Protein AF-A0A4U3ABT8-F1 (afdb_monomer_lite)

Organism: NCBI:txid1890302

Foldseek 3Di:
DPPPDDPCCVVVVDDDDDDDDQDADEPVVVVVCVVVPDLSCQWDWDWGHYPVCLFWIWIWTDHGPDIDIDTDGTQLVPDDPVVSVVVCVVPVVCVVPDDPVRD

Structure (mmCIF, N/CA/C/O backbone):
data_AF-A0A4U3ABT8-F1
#
_entry.id   AF-A0A4U3ABT8-F1
#
loop_
_atom_site.group_PDB
_atom_site.id
_atom_site.type_symbol
_atom_site.label_atom_id
_atom_site.label_alt_id
_atom_site.label_comp_id
_atom_site.label_asym_id
_atom_site.label_entity_id
_atom_site.label_seq_id
_atom_site.pdbx_PDB_ins_code
_atom_site.Cartn_x
_atom_site.Cartn_y
_atom_site.Cartn_z
_atom_site.occupancy
_atom_site.B_iso_or_equiv
_atom_site.auth_seq_id
_atom_site.auth_comp_id
_atom_site.auth_asym_id
_atom_site.auth_atom_id
_atom_site.pdbx_PDB_model_num
ATOM 1 N N . ASN A 1 1 ? 23.690 28.855 -13.372 1.00 37.81 1 ASN A N 1
ATOM 2 C CA . ASN A 1 1 ? 23.535 28.010 -14.567 1.00 37.81 1 ASN A CA 1
ATOM 3 C C . ASN A 1 1 ? 22.288 27.174 -14.347 1.00 37.81 1 ASN A C 1
ATOM 5 O O . ASN A 1 1 ? 22.378 26.116 -13.746 1.00 37.81 1 ASN A O 1
ATOM 9 N N . SER A 1 2 ? 21.115 27.722 -14.660 1.00 43.62 2 SER A N 1
ATOM 10 C CA . SER A 1 2 ? 19.856 26.984 -14.533 1.00 43.62 2 SER A CA 1
ATOM 11 C C . SER A 1 2 ? 19.647 26.295 -15.869 1.00 43.62 2 SER A C 1
ATOM 13 O O . SER A 1 2 ? 19.152 26.919 -16.804 1.00 43.62 2 SER A O 1
ATOM 15 N N . GLU A 1 3 ? 20.166 25.075 -16.001 1.00 55.34 3 GLU A N 1
ATOM 16 C CA . GLU A 1 3 ? 19.926 24.276 -17.199 1.00 55.34 3 GLU A CA 1
ATOM 17 C C . GLU A 1 3 ? 18.416 24.127 -17.393 1.00 55.34 3 GLU A C 1
ATOM 19 O O . GLU A 1 3 ? 17.674 23.850 -16.449 1.00 55.34 3 GLU A O 1
ATOM 24 N N . HIS A 1 4 ? 17.962 24.403 -18.613 1.00 55.62 4 HIS A N 1
ATOM 25 C CA . HIS A 1 4 ? 16.587 24.187 -19.030 1.00 55.62 4 HIS A CA 1
ATOM 26 C C . HIS A 1 4 ? 16.276 22.692 -18.882 1.00 55.62 4 HIS A C 1
ATOM 28 O O . HIS A 1 4 ? 16.671 21.893 -19.724 1.00 55.62 4 HIS A O 1
ATOM 34 N N . HIS A 1 5 ? 15.613 22.316 -17.787 1.00 57.28 5 HIS A N 1
ATOM 35 C CA . HIS A 1 5 ? 15.173 20.947 -17.554 1.00 57.28 5 HIS A CA 1
ATOM 36 C C . HIS A 1 5 ? 13.972 20.667 -18.456 1.00 57.28 5 HIS A C 1
ATOM 38 O O . HIS A 1 5 ? 12.850 21.080 -18.153 1.00 57.28 5 HIS A O 1
ATOM 44 N N . THR A 1 6 ? 14.214 19.994 -19.575 1.00 56.97 6 THR A N 1
ATOM 45 C CA . THR A 1 6 ? 13.139 19.393 -20.362 1.00 56.97 6 THR A CA 1
ATOM 46 C C . THR A 1 6 ? 12.540 18.267 -19.518 1.00 56.97 6 THR A C 1
ATOM 48 O O . THR A 1 6 ? 13.283 17.412 -19.041 1.00 56.97 6 THR A O 1
ATOM 51 N N . PRO A 1 7 ? 11.226 18.261 -19.245 1.00 69.50 7 PRO A N 1
ATOM 52 C CA . PRO A 1 7 ? 10.605 17.160 -18.522 1.00 69.50 7 PRO A CA 1
ATOM 53 C C . PRO A 1 7 ? 10.852 15.826 -19.238 1.00 69.50 7 PRO A C 1
ATOM 55 O O . PRO A 1 7 ? 10.793 15.743 -20.465 1.00 69.50 7 PRO A O 1
ATOM 58 N N . GLU A 1 8 ? 11.059 14.755 -18.478 1.00 64.25 8 GLU A N 1
ATOM 59 C CA . GLU A 1 8 ? 11.367 13.418 -18.995 1.00 64.25 8 GLU A CA 1
ATOM 60 C C . GLU A 1 8 ? 10.261 12.870 -19.921 1.00 64.25 8 GLU A C 1
ATOM 62 O O . GLU A 1 8 ? 10.514 12.019 -20.779 1.00 64.25 8 GLU A O 1
ATOM 67 N N . THR A 1 9 ? 9.038 13.399 -19.784 1.00 64.00 9 THR A N 1
ATOM 68 C CA . THR A 1 9 ? 7.905 13.196 -20.701 1.00 64.00 9 THR A CA 1
ATOM 69 C C . THR A 1 9 ? 8.218 13.595 -22.139 1.00 64.00 9 THR A C 1
ATOM 71 O O . THR A 1 9 ? 7.813 12.889 -23.058 1.00 64.00 9 THR A O 1
ATOM 74 N N . GLU A 1 10 ? 8.923 14.707 -22.341 1.00 61.84 10 GLU A N 1
ATOM 75 C CA . GLU A 1 10 ? 9.238 15.263 -23.662 1.00 61.84 10 GLU A CA 1
ATOM 76 C C . GLU A 1 10 ? 10.572 14.734 -24.203 1.00 61.84 10 GLU A C 1
ATOM 78 O O . GLU A 1 10 ? 10.712 14.540 -25.408 1.00 61.84 10 GLU A O 1
ATOM 83 N N . GLU A 1 11 ? 11.531 14.444 -23.322 1.00 64.50 11 GLU A N 1
ATOM 84 C CA . GLU A 1 11 ? 12.876 14.001 -23.712 1.00 64.50 11 GLU A CA 1
ATOM 85 C C . GLU A 1 11 ? 12.975 12.481 -23.940 1.00 64.50 11 GLU A C 1
ATOM 87 O O . GLU A 1 11 ? 13.653 12.035 -24.865 1.00 64.50 11 GLU A O 1
ATOM 92 N N . TYR A 1 12 ? 12.260 11.674 -23.145 1.00 71.00 12 TYR A N 1
ATOM 93 C CA . TYR A 1 12 ? 12.356 10.205 -23.161 1.00 71.00 12 TYR A CA 1
ATOM 94 C C . TYR A 1 12 ? 11.015 9.499 -23.414 1.00 71.00 12 TYR A C 1
ATOM 96 O O . TYR A 1 12 ? 10.949 8.270 -23.387 1.00 71.00 12 TYR A O 1
ATOM 104 N N . GLY A 1 13 ? 9.930 10.250 -23.638 1.00 81.19 13 GLY A N 1
ATOM 105 C CA . GLY A 1 13 ? 8.587 9.691 -23.828 1.00 81.19 13 GLY A CA 1
ATOM 106 C C . GLY A 1 13 ? 7.987 9.053 -22.566 1.00 81.19 13 GLY A C 1
ATOM 107 O O . GLY A 1 13 ? 7.090 8.212 -22.664 1.00 81.19 13 GLY A O 1
ATOM 108 N N . ILE A 1 14 ? 8.478 9.417 -21.375 1.00 83.94 14 ILE A N 1
ATOM 109 C CA . ILE A 1 14 ? 8.053 8.826 -20.098 1.00 83.94 14 ILE A CA 1
ATOM 110 C C . ILE A 1 14 ? 6.779 9.507 -19.605 1.00 83.94 14 ILE A C 1
ATOM 112 O O . ILE A 1 14 ? 6.814 10.662 -19.211 1.00 83.94 14 ILE A O 1
ATOM 116 N N . ASN A 1 15 ? 5.661 8.789 -19.522 1.00 88.00 15 ASN A N 1
ATOM 117 C CA . ASN A 1 15 ? 4.422 9.335 -18.960 1.00 88.00 15 ASN A CA 1
ATOM 118 C C . ASN A 1 15 ? 4.213 8.918 -17.500 1.00 88.00 15 ASN A C 1
ATOM 120 O O . ASN A 1 15 ? 4.568 7.814 -17.092 1.00 88.00 15 ASN A O 1
ATOM 124 N N . SER A 1 16 ? 3.581 9.798 -16.722 1.00 90.06 16 SER A N 1
ATOM 125 C CA . SER A 1 16 ? 3.224 9.551 -15.322 1.00 90.06 16 SER A CA 1
ATOM 126 C C . SER A 1 16 ? 1.713 9.612 -15.131 1.00 90.06 16 SER A C 1
ATOM 128 O O . SER A 1 16 ? 1.036 10.458 -15.710 1.00 90.06 16 SER A O 1
ATOM 130 N N . PHE A 1 17 ? 1.174 8.738 -14.283 1.00 93.44 17 PHE A N 1
ATOM 131 C CA . PHE A 1 17 ? -0.236 8.757 -13.903 1.00 93.44 17 PHE A CA 1
ATOM 132 C C . PHE A 1 17 ? -0.410 8.379 -12.432 1.00 93.44 17 PHE A C 1
ATOM 134 O O . PHE A 1 17 ? 0.457 7.747 -11.829 1.00 93.44 17 PHE A O 1
ATOM 141 N N . VAL A 1 18 ? -1.556 8.750 -11.854 1.00 95.31 18 VAL A N 1
ATOM 142 C CA . VAL A 1 18 ? -1.923 8.368 -10.485 1.00 95.31 18 VAL A CA 1
ATOM 143 C C . VAL A 1 18 ? -3.126 7.440 -10.525 1.00 95.31 18 VAL A C 1
ATOM 145 O O . VAL A 1 18 ? -4.209 7.831 -10.957 1.00 95.31 18 VAL A O 1
ATOM 148 N N . TYR A 1 19 ? -2.946 6.221 -10.024 1.00 94.44 19 TYR A N 1
ATOM 149 C CA . TYR A 1 19 ? -4.038 5.284 -9.792 1.00 94.44 19 TYR A CA 1
ATOM 150 C C . TYR A 1 19 ? -4.634 5.499 -8.396 1.00 94.44 19 TYR A C 1
ATOM 152 O O . TYR A 1 19 ? -3.901 5.553 -7.410 1.00 94.44 19 TYR A O 1
ATOM 160 N N . ARG A 1 20 ? -5.964 5.604 -8.301 1.00 93.38 20 ARG A N 1
ATOM 161 C CA . ARG A 1 20 ? -6.692 5.711 -7.028 1.00 93.38 20 ARG A CA 1
ATOM 162 C C . ARG A 1 20 ? -7.809 4.684 -6.977 1.00 93.38 20 ARG A C 1
ATOM 164 O O . ARG A 1 20 ? -8.521 4.485 -7.959 1.00 93.38 20 ARG A O 1
ATOM 171 N N . ARG A 1 21 ? -7.978 4.058 -5.816 1.00 91.19 21 ARG A N 1
ATOM 172 C CA . ARG A 1 21 ? -9.037 3.085 -5.554 1.00 91.19 21 ARG A CA 1
ATOM 173 C C . ARG A 1 21 ? -9.369 3.079 -4.064 1.00 91.19 21 ARG A C 1
ATOM 175 O O . ARG A 1 21 ? -8.451 3.087 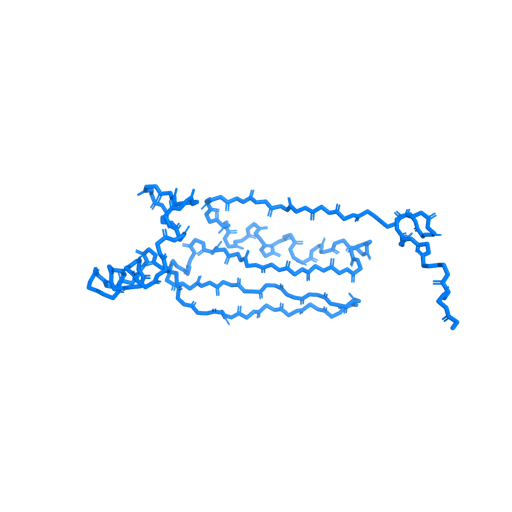-3.256 1.00 91.19 21 ARG A O 1
ATOM 182 N N . LYS A 1 22 ? -10.663 3.024 -3.732 1.00 89.44 22 LYS A N 1
ATOM 183 C CA . LYS A 1 22 ? -11.152 2.948 -2.343 1.00 89.44 22 LYS A CA 1
ATOM 184 C C . LYS A 1 22 ? -11.249 1.517 -1.795 1.00 89.44 22 LYS A C 1
ATOM 186 O O . LYS A 1 22 ? -11.038 1.288 -0.617 1.00 89.44 22 LYS A O 1
ATOM 191 N N . SER A 1 23 ? -11.544 0.539 -2.654 1.00 91.75 23 SER A N 1
ATOM 192 C CA . SER A 1 23 ? -11.676 -0.870 -2.255 1.00 91.75 23 SER A CA 1
ATOM 193 C C . SER A 1 23 ? -10.332 -1.609 -2.204 1.00 91.75 23 SER A C 1
ATOM 195 O O . SER A 1 23 ? -9.437 -1.306 -3.003 1.00 91.75 23 SER A O 1
ATOM 197 N N . PRO A 1 24 ? -10.197 -2.635 -1.340 1.00 94.44 24 PRO A N 1
ATOM 198 C CA . PRO A 1 24 ? -8.940 -3.347 -1.183 1.00 94.44 24 PRO A CA 1
ATOM 199 C C . PRO A 1 24 ? -8.611 -4.181 -2.421 1.00 94.44 24 PRO A C 1
ATOM 201 O O . PRO A 1 24 ? -9.482 -4.648 -3.170 1.00 94.44 24 PRO A O 1
ATOM 204 N N . PHE A 1 25 ? -7.322 -4.440 -2.614 1.00 96.69 25 PHE A N 1
ATOM 205 C CA . PHE A 1 25 ? -6.860 -5.404 -3.597 1.00 96.69 25 PHE A CA 1
ATOM 206 C C . PHE A 1 25 ? -7.114 -6.834 -3.118 1.00 96.69 25 PHE A C 1
ATOM 208 O O . PH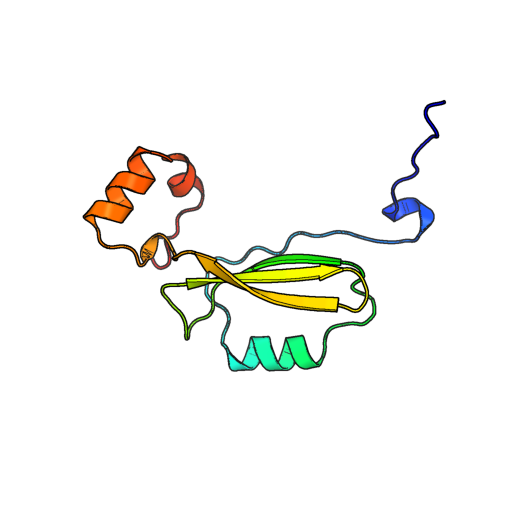E A 1 25 ? -6.888 -7.188 -1.959 1.00 96.69 25 PHE A O 1
ATOM 215 N N . HIS A 1 26 ? -7.536 -7.692 -4.049 1.00 97.25 26 HIS A N 1
ATOM 216 C CA . HIS A 1 26 ? -7.599 -9.125 -3.794 1.00 97.25 26 HIS A CA 1
ATOM 217 C C . HIS A 1 26 ? -6.167 -9.694 -3.756 1.00 97.25 26 HIS A C 1
ATOM 219 O O . HIS A 1 26 ? -5.466 -9.573 -4.767 1.00 97.25 26 HIS A O 1
ATOM 225 N N . PRO A 1 27 ? -5.748 -10.399 -2.687 1.00 96.25 27 PRO A N 1
ATOM 226 C CA . PRO A 1 27 ? -4.351 -10.785 -2.478 1.00 96.25 27 PRO A CA 1
ATOM 227 C C . PRO A 1 27 ? -3.731 -11.540 -3.652 1.00 96.25 27 PRO A C 1
ATOM 229 O O . PRO A 1 27 ? -2.722 -11.122 -4.211 1.00 96.25 27 PRO A O 1
ATOM 232 N N . LYS A 1 28 ? -4.406 -12.601 -4.112 1.00 97.44 28 LYS A N 1
ATOM 233 C CA . LYS A 1 28 ? -3.924 -13.421 -5.233 1.00 97.44 28 LYS A CA 1
ATOM 234 C C . LYS A 1 28 ? -3.869 -12.669 -6.569 1.00 97.44 28 LYS A C 1
ATOM 236 O O . LYS A 1 28 ? -2.979 -12.915 -7.366 1.00 97.44 28 LYS A O 1
ATOM 241 N N . ARG A 1 29 ? -4.807 -11.748 -6.828 1.00 97.56 29 ARG A N 1
ATOM 242 C CA . ARG A 1 29 ? -4.835 -10.989 -8.091 1.00 97.56 29 ARG A CA 1
ATOM 243 C C . ARG A 1 29 ? -3.696 -9.978 -8.135 1.00 97.56 29 ARG A C 1
ATOM 245 O O . ARG A 1 29 ? -3.071 -9.840 -9.177 1.00 97.56 29 ARG A O 1
ATOM 252 N N . LEU A 1 30 ? -3.429 -9.317 -7.006 1.00 96.12 30 LEU A N 1
ATOM 253 C CA . LEU A 1 30 ? -2.302 -8.401 -6.880 1.00 96.12 30 LEU A CA 1
ATOM 254 C C . LEU A 1 30 ? -0.976 -9.151 -7.026 1.00 96.12 30 LEU A C 1
ATOM 256 O O . LEU A 1 30 ? -0.161 -8.747 -7.843 1.00 96.12 30 LEU A O 1
ATOM 260 N N . MET A 1 31 ? -0.797 -10.270 -6.315 1.00 95.38 31 MET A N 1
ATOM 261 C CA . MET A 1 31 ? 0.429 -11.072 -6.409 1.00 95.38 31 MET A CA 1
ATOM 262 C C . MET A 1 31 ? 0.698 -11.545 -7.843 1.00 95.38 31 MET A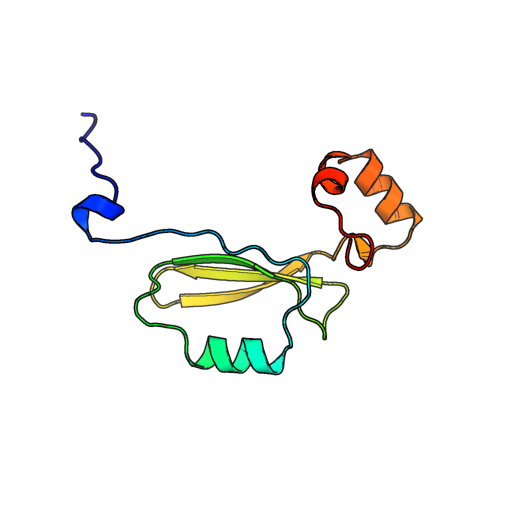 C 1
ATOM 264 O O . MET A 1 31 ? 1.768 -11.288 -8.379 1.00 95.38 31 MET A O 1
ATOM 268 N N . ASN A 1 32 ? -0.304 -12.131 -8.507 1.00 97.44 32 ASN A N 1
ATOM 269 C CA . ASN A 1 32 ? -0.168 -12.583 -9.895 1.00 97.44 32 ASN A CA 1
ATOM 270 C C . ASN A 1 32 ? 0.197 -11.447 -10.871 1.00 97.44 32 ASN A C 1
ATOM 272 O O . ASN A 1 32 ? 0.788 -11.701 -11.918 1.00 97.44 32 ASN A O 1
ATOM 276 N N . TRP A 1 33 ? -0.224 -10.212 -10.580 1.00 95.19 33 TRP A N 1
ATOM 277 C CA . TRP A 1 33 ? 0.132 -9.044 -11.383 1.00 95.19 33 TRP A CA 1
ATOM 278 C C . TRP A 1 33 ? 1.555 -8.558 -11.076 1.00 95.19 33 TRP A C 1
ATOM 280 O O . TRP A 1 33 ? 2.302 -8.279 -12.006 1.00 95.19 33 TRP A O 1
ATOM 290 N N . LEU A 1 34 ? 1.958 -8.541 -9.799 1.00 94.00 34 LEU A N 1
ATOM 291 C CA . LEU A 1 34 ? 3.323 -8.214 -9.367 1.00 94.00 34 LEU A CA 1
ATOM 292 C C . LEU A 1 34 ? 4.367 -9.183 -9.943 1.00 94.00 34 LEU A C 1
ATOM 294 O O . LEU A 1 34 ? 5.439 -8.754 -10.350 1.00 94.00 34 LEU A O 1
ATOM 298 N N . GLU A 1 35 ? 4.045 -10.474 -10.046 1.00 94.56 35 GLU A N 1
ATOM 299 C CA . GLU A 1 35 ? 4.903 -11.482 -10.695 1.00 94.56 35 GLU A CA 1
ATOM 300 C C . GLU A 1 35 ? 5.127 -11.214 -12.192 1.00 94.56 35 GLU A C 1
ATOM 302 O O . GLU A 1 35 ? 6.066 -11.735 -12.789 1.00 94.56 35 GLU A O 1
ATOM 307 N N . LYS A 1 36 ? 4.260 -10.404 -12.805 1.00 95.19 36 LYS A N 1
ATOM 308 C CA . LYS A 1 36 ? 4.316 -9.998 -14.212 1.00 95.19 36 LYS A CA 1
ATOM 309 C C . LYS A 1 36 ? 4.491 -8.485 -14.329 1.00 95.19 36 LYS A C 1
ATOM 311 O O . LYS A 1 36 ? 3.891 -7.863 -15.208 1.00 95.19 36 LYS A O 1
ATOM 316 N N . TRP A 1 37 ? 5.263 -7.898 -13.412 1.00 93.44 37 TRP A N 1
ATOM 317 C CA . TRP A 1 37 ? 5.499 -6.460 -13.387 1.00 93.44 37 TRP A CA 1
ATOM 318 C C . TRP A 1 37 ? 6.056 -5.979 -14.737 1.00 93.44 37 TRP A C 1
ATOM 320 O O . TRP A 1 37 ? 7.027 -6.565 -15.224 1.00 93.44 37 TRP A O 1
ATOM 330 N N . PRO A 1 38 ? 5.465 -4.948 -15.372 1.00 91.88 38 PRO A N 1
ATOM 331 C CA . PRO A 1 38 ? 5.914 -4.514 -16.688 1.00 91.88 38 PRO A CA 1
ATOM 332 C C . PRO A 1 38 ? 7.319 -3.911 -16.627 1.00 91.88 38 PRO A C 1
ATOM 334 O O . PRO A 1 38 ? 7.605 -3.067 -15.778 1.00 91.88 38 PRO A O 1
ATOM 337 N N . VAL A 1 39 ? 8.175 -4.308 -17.569 1.00 90.62 39 VAL A N 1
ATOM 338 C CA . VAL A 1 39 ? 9.563 -3.821 -17.668 1.00 90.62 39 VAL A CA 1
ATOM 339 C C . VAL A 1 39 ? 9.650 -2.325 -17.982 1.00 90.62 39 VAL A C 1
ATOM 341 O O . VAL A 1 39 ? 10.638 -1.686 -17.637 1.00 90.62 39 VAL A O 1
ATOM 344 N N . ASP A 1 40 ? 8.596 -1.766 -18.579 1.00 90.75 40 ASP A N 1
ATOM 345 C CA . ASP A 1 40 ? 8.515 -0.354 -18.964 1.00 90.75 40 ASP A CA 1
ATOM 346 C C . ASP A 1 40 ? 8.220 0.573 -17.772 1.00 90.75 40 ASP A C 1
ATOM 348 O O . ASP A 1 40 ? 8.330 1.796 -17.883 1.00 90.75 40 ASP A O 1
ATOM 352 N N . VAL A 1 41 ? 7.844 0.025 -16.608 1.00 92.19 41 VAL A N 1
ATOM 353 C CA . VAL A 1 41 ? 7.651 0.836 -15.403 1.00 92.19 41 VAL A CA 1
ATOM 354 C C . VAL A 1 41 ? 9.013 1.120 -14.785 1.00 92.19 41 VAL A C 1
ATOM 356 O O . VAL A 1 41 ? 9.606 0.265 -14.136 1.00 92.19 41 VAL A O 1
ATOM 359 N N . VAL A 1 42 ? 9.491 2.350 -14.949 1.00 91.31 42 VAL A N 1
ATOM 360 C CA . VAL A 1 42 ? 10.796 2.789 -14.423 1.00 91.31 42 VAL A CA 1
ATOM 361 C C . VAL A 1 42 ? 10.738 3.084 -12.918 1.00 91.31 42 VAL A C 1
ATOM 363 O O . VAL A 1 42 ? 11.692 2.832 -12.174 1.00 91.31 42 VAL A O 1
ATOM 366 N N . ARG A 1 43 ? 9.610 3.633 -12.451 1.00 93.69 43 ARG A N 1
ATOM 367 C CA . ARG A 1 43 ? 9.354 3.977 -11.048 1.00 93.69 43 ARG A CA 1
ATOM 368 C C . ARG A 1 43 ? 7.880 3.816 -10.708 1.00 93.69 43 ARG A C 1
ATOM 370 O O . ARG A 1 43 ? 7.008 4.185 -11.488 1.00 93.69 43 ARG A O 1
ATOM 377 N N . ALA A 1 44 ? 7.624 3.379 -9.481 1.00 96.12 44 ALA A N 1
ATOM 378 C CA . ALA A 1 44 ? 6.303 3.360 -8.874 1.00 96.12 44 ALA A CA 1
ATOM 379 C C . ALA A 1 44 ? 6.430 3.596 -7.368 1.00 96.12 44 ALA A C 1
ATOM 381 O O . ALA A 1 44 ? 7.359 3.110 -6.726 1.00 96.12 44 ALA A O 1
ATOM 382 N N . LYS A 1 45 ? 5.501 4.345 -6.781 1.00 97.44 45 LYS A N 1
ATOM 383 C CA . LYS A 1 45 ? 5.410 4.497 -5.329 1.00 97.44 45 LYS A CA 1
ATOM 384 C C . LYS A 1 45 ? 3.962 4.726 -4.948 1.00 97.44 45 LYS A C 1
ATOM 386 O O . LYS A 1 45 ? 3.294 5.552 -5.563 1.00 97.44 45 LYS A O 1
ATOM 391 N N . GLY A 1 46 ? 3.488 4.021 -3.933 1.00 96.81 46 GLY A N 1
ATOM 392 C CA . GLY A 1 46 ? 2.130 4.231 -3.462 1.00 96.81 46 GLY A CA 1
ATOM 393 C C . GLY A 1 46 ? 1.741 3.329 -2.312 1.00 96.81 46 GLY A C 1
ATOM 394 O O . GLY A 1 46 ? 2.305 2.251 -2.114 1.00 96.81 46 GLY A O 1
ATOM 395 N N . PHE A 1 47 ? 0.744 3.796 -1.575 1.00 96.00 47 PHE A N 1
ATOM 396 C CA . PHE A 1 47 ? 0.073 3.000 -0.568 1.00 96.00 47 PHE A CA 1
ATOM 397 C C . PHE A 1 47 ? -1.009 2.143 -1.215 1.00 96.00 47 PHE A C 1
ATOM 399 O O . PHE A 1 47 ? -1.644 2.545 -2.192 1.00 96.00 47 PHE A O 1
ATOM 406 N N . PHE A 1 48 ? -1.221 0.957 -0.669 1.00 95.62 48 PHE A N 1
ATOM 407 C CA . PHE A 1 48 ? -2.289 0.067 -1.081 1.00 95.62 48 PHE A CA 1
ATOM 408 C C . PHE A 1 48 ? -2.863 -0.657 0.128 1.00 95.62 48 PHE A C 1
ATOM 410 O O . PHE A 1 48 ? -2.213 -0.818 1.160 1.00 95.62 48 PHE A O 1
ATOM 417 N N . TRP A 1 49 ? -4.088 -1.135 -0.036 1.00 95.00 49 TRP A N 1
ATOM 418 C CA . TRP A 1 49 ? -4.786 -1.913 0.971 1.00 95.00 49 TRP A CA 1
ATOM 419 C C . TRP A 1 49 ? -5.069 -3.320 0.447 1.00 95.00 49 TRP A C 1
ATOM 421 O O . TRP A 1 49 ? -5.423 -3.500 -0.722 1.00 95.00 49 TRP A O 1
ATOM 431 N N . LEU A 1 50 ? -4.881 -4.332 1.293 1.00 95.69 50 LEU A N 1
ATOM 432 C CA . LEU A 1 50 ? -4.989 -5.742 0.928 1.00 95.69 50 LEU A CA 1
ATOM 433 C C . LEU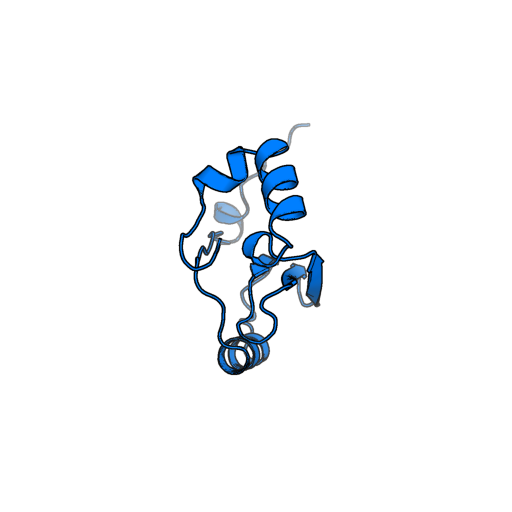 A 1 50 ? -6.123 -6.394 1.717 1.00 95.69 50 LEU A C 1
ATOM 435 O O . LEU A 1 50 ? -6.111 -6.365 2.942 1.00 95.69 50 LEU A O 1
ATOM 439 N N . ALA A 1 51 ? -7.051 -7.069 1.036 1.00 94.50 51 ALA A N 1
ATOM 440 C CA . ALA A 1 51 ? -8.255 -7.615 1.681 1.00 94.50 51 ALA A CA 1
ATOM 441 C C . ALA A 1 51 ? -7.975 -8.719 2.725 1.00 94.50 51 ALA A C 1
ATOM 443 O O . ALA A 1 51 ? -8.854 -9.085 3.498 1.00 94.50 51 ALA A O 1
ATOM 444 N N . SER A 1 52 ? -6.764 -9.290 2.740 1.00 94.56 52 SER A N 1
ATOM 445 C CA . SER A 1 52 ? -6.321 -10.248 3.765 1.00 94.56 52 SER A CA 1
ATOM 446 C C . SER A 1 52 ? -5.587 -9.599 4.945 1.00 94.56 52 SER A C 1
ATOM 448 O O . SER A 1 52 ? -5.159 -10.305 5.857 1.00 94.56 52 SER A O 1
ATOM 450 N N . ARG A 1 53 ? -5.385 -8.276 4.921 1.00 94.25 53 ARG A N 1
ATOM 451 C CA . ARG A 1 53 ? -4.649 -7.487 5.920 1.00 94.25 53 ARG A CA 1
ATOM 452 C C . ARG A 1 53 ? -5.413 -6.191 6.208 1.00 94.25 53 ARG A C 1
ATOM 454 O O . ARG A 1 53 ? -4.919 -5.098 5.959 1.00 94.25 53 ARG A O 1
ATOM 461 N N . ASN A 1 54 ? -6.636 -6.328 6.719 1.00 91.31 54 ASN A N 1
ATOM 462 C CA . ASN A 1 54 ? -7.569 -5.205 6.843 1.00 91.31 54 ASN A CA 1
ATOM 463 C C . ASN A 1 54 ? -7.083 -4.075 7.764 1.00 91.31 54 ASN A C 1
ATOM 465 O O . ASN A 1 54 ? -7.486 -2.940 7.553 1.00 91.31 54 ASN A O 1
ATOM 469 N N . SER A 1 55 ? -6.206 -4.365 8.727 1.00 93.50 55 SER A N 1
ATOM 470 C CA . SER A 1 55 ? -5.677 -3.379 9.672 1.00 93.50 55 SER A CA 1
ATOM 471 C C . SER A 1 55 ? -4.374 -2.707 9.240 1.00 93.50 55 SER A C 1
ATOM 473 O O . SER A 1 55 ? -3.852 -1.897 9.990 1.00 93.50 55 SER A O 1
ATOM 475 N N . MET A 1 56 ? -3.820 -3.023 8.065 1.00 95.38 56 MET A N 1
ATOM 476 C CA . MET A 1 56 ? -2.477 -2.582 7.678 1.00 95.38 56 MET A CA 1
ATOM 477 C C . MET A 1 56 ? -2.471 -1.855 6.335 1.00 95.38 56 MET A C 1
ATOM 479 O O . MET A 1 56 ? -3.063 -2.314 5.355 1.00 95.38 56 MET A O 1
ATOM 483 N N . ILE A 1 57 ? -1.707 -0.767 6.270 1.00 96.06 57 ILE A N 1
ATOM 484 C CA . ILE A 1 57 ? -1.344 -0.099 5.020 1.00 96.06 57 ILE A CA 1
ATOM 485 C C . ILE A 1 57 ? -0.129 -0.812 4.420 1.00 96.06 57 ILE A C 1
ATOM 487 O O . ILE A 1 57 ? 0.898 -0.973 5.079 1.00 96.06 57 ILE A O 1
ATOM 491 N N . GLY A 1 58 ? -0.217 -1.215 3.155 1.00 96.94 58 GLY A N 1
ATOM 492 C CA . GLY A 1 58 ? 0.938 -1.643 2.370 1.00 96.94 58 GLY A CA 1
ATOM 493 C C . GLY A 1 58 ? 1.571 -0.463 1.636 1.00 96.94 58 GLY A C 1
ATOM 494 O O . GLY A 1 58 ? 0.867 0.412 1.143 1.00 96.94 58 GLY A O 1
ATOM 495 N N . LEU A 1 59 ? 2.895 -0.447 1.517 1.00 97.62 59 LEU A N 1
ATOM 496 C CA . LEU A 1 59 ? 3.650 0.493 0.691 1.00 97.62 59 LEU A CA 1
ATOM 497 C C . LEU A 1 59 ? 4.421 -0.283 -0.371 1.00 97.62 59 LEU A C 1
ATOM 499 O O . LEU A 1 59 ? 5.250 -1.128 -0.041 1.00 97.62 59 LEU A O 1
ATOM 503 N N . LEU A 1 60 ? 4.158 0.040 -1.636 1.00 97.44 60 LEU A N 1
ATOM 504 C CA . LEU A 1 60 ? 4.969 -0.373 -2.774 1.00 97.44 60 LEU A CA 1
ATOM 505 C C . LEU A 1 60 ? 5.929 0.761 -3.121 1.00 97.44 60 LEU A C 1
ATOM 507 O O . LEU A 1 60 ? 5.515 1.915 -3.258 1.00 97.44 60 LEU A O 1
ATOM 511 N N . SER A 1 61 ? 7.206 0.431 -3.281 1.00 97.38 61 SER A N 1
ATOM 512 C CA . SER A 1 61 ? 8.229 1.363 -3.742 1.00 97.38 61 SER A CA 1
ATOM 513 C C . SER A 1 61 ? 9.133 0.675 -4.750 1.00 97.38 61 SER A C 1
ATOM 515 O O . SER A 1 61 ? 9.752 -0.337 -4.439 1.00 97.38 61 SER A O 1
ATOM 517 N N . GLN A 1 62 ? 9.239 1.258 -5.936 1.00 96.50 62 GLN A N 1
ATOM 518 C CA . GLN A 1 62 ? 10.108 0.816 -7.012 1.00 96.50 62 GLN A CA 1
ATOM 519 C C . GLN A 1 62 ? 11.043 1.945 -7.440 1.00 96.50 62 GLN A C 1
ATOM 521 O O . GLN A 1 62 ? 10.607 3.076 -7.682 1.00 96.50 62 GLN A O 1
ATOM 526 N N . ALA A 1 63 ? 12.312 1.595 -7.632 1.00 92.56 63 ALA A N 1
ATOM 527 C CA . ALA A 1 63 ? 13.271 2.399 -8.374 1.00 92.56 63 ALA A CA 1
ATOM 528 C C . ALA A 1 63 ? 14.112 1.490 -9.279 1.00 92.56 63 ALA A C 1
ATOM 530 O O . ALA A 1 63 ? 14.811 0.597 -8.793 1.00 92.56 63 ALA A O 1
ATOM 531 N N . GLY A 1 64 ? 14.034 1.711 -10.595 1.00 88.56 64 GLY A N 1
ATOM 532 C CA . GLY A 1 64 ? 14.684 0.841 -11.572 1.00 88.56 64 GLY A CA 1
ATOM 533 C C . GLY A 1 64 ? 14.150 -0.589 -11.471 1.00 88.56 64 GLY A C 1
ATOM 534 O O . GLY A 1 64 ? 12.939 -0.807 -11.427 1.00 88.56 64 GLY A O 1
ATOM 535 N N . SER A 1 65 ? 15.054 -1.566 -11.389 1.00 87.69 65 SER A N 1
ATOM 536 C CA . SER A 1 65 ? 14.708 -2.990 -11.278 1.00 87.69 65 SER A CA 1
ATOM 537 C C . SER A 1 65 ? 14.329 -3.444 -9.865 1.00 87.69 65 SER A C 1
ATOM 539 O O . SER A 1 65 ? 13.881 -4.576 -9.694 1.00 87.69 65 SER A O 1
ATOM 541 N N . SER A 1 66 ? 14.512 -2.599 -8.846 1.00 91.50 66 SER A N 1
ATOM 542 C CA . SER A 1 66 ? 14.235 -2.963 -7.455 1.00 91.50 66 SER A CA 1
ATOM 543 C C . SER A 1 66 ? 12.816 -2.573 -7.062 1.00 91.50 66 SER A C 1
ATOM 545 O O . SER A 1 66 ? 12.435 -1.410 -7.212 1.00 91.50 66 SER A O 1
ATOM 547 N N . ILE A 1 67 ? 12.056 -3.535 -6.532 1.00 94.75 67 ILE A N 1
ATOM 548 C CA . ILE A 1 67 ? 10.703 -3.345 -5.998 1.00 94.75 67 ILE A CA 1
ATOM 549 C C . ILE A 1 67 ? 10.677 -3.851 -4.555 1.00 94.75 67 ILE A C 1
ATOM 551 O O . ILE A 1 67 ? 10.998 -5.009 -4.289 1.00 94.75 67 ILE A O 1
ATOM 555 N N . THR A 1 68 ? 10.227 -3.000 -3.637 1.00 96.06 68 THR A N 1
ATOM 556 C CA . THR A 1 68 ? 10.009 -3.333 -2.226 1.00 96.06 68 THR A CA 1
ATOM 557 C C . THR A 1 68 ? 8.537 -3.184 -1.876 1.00 96.06 68 THR A C 1
ATOM 559 O O . THR A 1 68 ? 7.884 -2.215 -2.272 1.00 96.06 68 THR A O 1
ATOM 562 N N . ILE A 1 69 ? 8.032 -4.133 -1.086 1.00 96.12 69 ILE A N 1
ATOM 563 C CA . ILE A 1 69 ? 6.698 -4.092 -0.491 1.00 96.12 69 ILE A CA 1
ATOM 564 C C . ILE A 1 69 ? 6.840 -4.261 1.019 1.00 96.12 69 ILE A C 1
ATOM 566 O O . ILE A 1 69 ? 7.443 -5.230 1.477 1.00 96.12 69 ILE A O 1
ATOM 570 N N . GLN A 1 70 ? 6.281 -3.331 1.788 1.00 96.38 70 GLN A N 1
ATOM 571 C CA . GLN A 1 70 ? 6.363 -3.341 3.250 1.00 96.38 70 GLN A CA 1
ATOM 572 C C . GLN A 1 70 ? 5.087 -2.803 3.900 1.00 96.38 70 GLN A C 1
ATOM 574 O O . GLN A 1 70 ? 4.294 -2.127 3.248 1.00 96.38 70 GLN A O 1
ATOM 579 N N . GLY A 1 71 ? 4.894 -3.095 5.187 1.00 96.38 71 GLY A N 1
ATOM 580 C CA . GLY A 1 71 ? 3.871 -2.428 5.994 1.00 96.38 71 GLY A CA 1
ATOM 581 C C . GLY A 1 71 ? 4.260 -0.973 6.266 1.00 96.38 71 GLY A C 1
ATOM 582 O O . GLY A 1 71 ? 5.439 -0.674 6.448 1.00 96.38 71 GLY A O 1
ATOM 583 N N . ALA A 1 72 ? 3.280 -0.073 6.275 1.00 95.50 72 ALA A N 1
ATOM 584 C CA . ALA A 1 72 ? 3.486 1.368 6.427 1.00 95.50 72 ALA A CA 1
ATOM 585 C C . ALA A 1 72 ? 2.566 2.014 7.476 1.00 95.50 72 ALA A C 1
ATOM 587 O O . ALA A 1 72 ? 2.290 3.206 7.403 1.00 95.50 72 ALA A O 1
ATOM 588 N N . GLY A 1 73 ? 2.104 1.223 8.444 1.00 93.38 73 GLY A N 1
ATOM 589 C CA . GLY A 1 73 ? 1.226 1.666 9.524 1.00 93.38 73 GLY A CA 1
ATOM 590 C C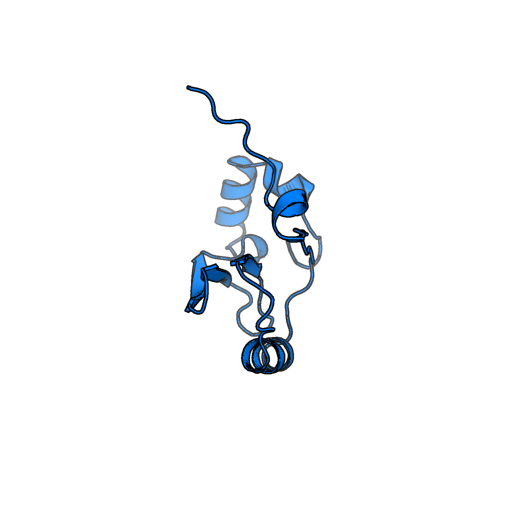 . GLY A 1 73 ? -0.129 0.974 9.499 1.00 93.38 73 GLY A C 1
ATOM 591 O O . GLY A 1 73 ? -0.353 0.027 8.734 1.00 93.38 73 GLY A O 1
ATOM 592 N N . GLU A 1 74 ? -1.016 1.449 10.365 1.00 93.31 74 GLU A N 1
ATOM 593 C CA . GLU A 1 74 ? -2.361 0.909 10.512 1.00 93.31 74 GLU A CA 1
ATOM 594 C C . GLU A 1 74 ? -3.370 1.633 9.625 1.00 93.31 74 GLU A C 1
ATOM 596 O O . GLU A 1 74 ? -3.238 2.817 9.319 1.00 93.31 74 GLU A O 1
ATOM 601 N N . TRP A 1 75 ? -4.385 0.896 9.189 1.00 92.88 75 TRP A N 1
ATOM 602 C CA . TRP A 1 75 ? -5.495 1.470 8.444 1.00 92.88 75 TRP A CA 1
ATOM 603 C C . TRP A 1 75 ? -6.421 2.210 9.414 1.00 92.88 75 TRP A C 1
ATOM 605 O O . TRP A 1 75 ? -6.958 1.589 10.326 1.00 92.88 75 TRP A O 1
ATOM 615 N N . ILE A 1 76 ? -6.638 3.513 9.214 1.00 91.56 76 ILE A N 1
ATOM 616 C CA . ILE A 1 76 ? -7.364 4.388 10.161 1.00 91.56 76 ILE A CA 1
ATOM 617 C C . ILE A 1 76 ? -8.743 3.823 10.529 1.00 91.56 76 ILE A C 1
ATOM 619 O O . ILE A 1 76 ? -9.156 3.858 11.686 1.00 91.56 76 ILE A O 1
ATOM 623 N N . ALA A 1 77 ? -9.449 3.246 9.555 1.00 91.38 77 ALA A N 1
ATOM 624 C CA . ALA A 1 77 ? -10.766 2.647 9.768 1.00 91.38 77 ALA A CA 1
ATOM 625 C C . ALA A 1 7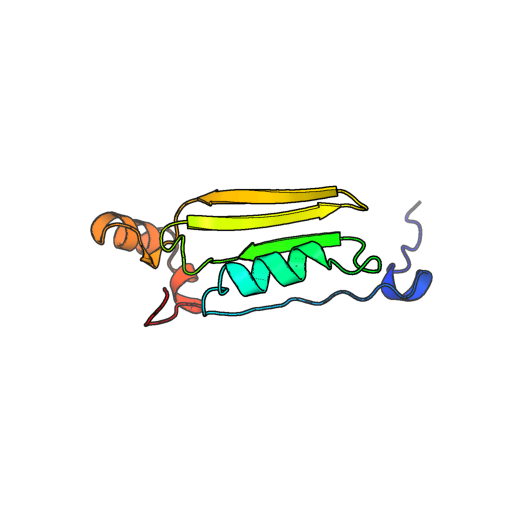7 ? -10.750 1.412 10.687 1.00 91.38 77 ALA A C 1
ATOM 627 O O . ALA A 1 77 ? -11.787 1.058 11.244 1.00 91.38 77 ALA A O 1
ATOM 628 N N . ALA A 1 78 ? -9.595 0.754 10.816 1.00 91.88 78 ALA A N 1
ATOM 629 C CA . ALA A 1 78 ? -9.395 -0.438 11.630 1.00 91.88 78 ALA A CA 1
ATOM 630 C C . ALA A 1 78 ? -8.925 -0.130 13.062 1.00 91.88 78 ALA A C 1
ATOM 632 O O . ALA A 1 78 ? -8.871 -1.053 13.875 1.00 91.88 78 ALA A O 1
ATOM 633 N N . LEU A 1 79 ? -8.602 1.133 13.370 1.00 92.81 79 LEU A N 1
ATOM 634 C CA . LEU A 1 79 ? -8.241 1.564 14.720 1.00 92.81 79 LEU A CA 1
ATOM 635 C C . LEU A 1 79 ? -9.439 1.455 15.683 1.00 92.81 79 LEU A C 1
ATOM 637 O O . LEU A 1 79 ? -10.592 1.610 15.255 1.00 92.81 79 LEU A O 1
ATOM 641 N N . PRO A 1 80 ? -9.196 1.256 16.995 1.00 94.31 80 PRO A N 1
ATOM 642 C CA . PRO A 1 80 ? -10.225 1.409 18.018 1.00 94.31 80 PRO A CA 1
ATOM 643 C C . PRO A 1 80 ? -10.918 2.771 17.912 1.00 94.31 80 PRO A C 1
ATOM 645 O O . PRO A 1 80 ? -10.288 3.775 17.590 1.00 94.31 80 PRO A O 1
ATOM 648 N N . GLU A 1 81 ? -12.216 2.826 18.219 1.00 93.94 81 GLU A N 1
ATOM 649 C CA . GLU A 1 81 ? -13.026 4.034 18.020 1.00 93.94 81 GLU A CA 1
ATOM 650 C C . GLU A 1 81 ? -12.436 5.274 18.705 1.00 93.94 81 GLU A C 1
ATOM 652 O O . GLU A 1 81 ? -12.412 6.347 18.110 1.00 93.94 81 GLU A O 1
ATOM 657 N N . THR A 1 82 ? -11.909 5.123 19.920 1.00 95.88 82 THR A N 1
ATOM 658 C CA . THR A 1 82 ? -11.271 6.214 20.667 1.00 95.88 82 THR A CA 1
ATOM 659 C C . THR A 1 82 ? -10.040 6.768 19.953 1.00 95.88 82 THR A C 1
ATOM 661 O O . THR A 1 82 ? -9.919 7.981 19.814 1.00 95.88 82 THR A O 1
ATOM 664 N N . GLU A 1 83 ? -9.160 5.892 19.463 1.00 94.94 83 GLU A N 1
ATOM 665 C CA . GLU A 1 83 ? -7.929 6.275 18.759 1.00 94.94 83 GLU A CA 1
ATOM 666 C C . GLU A 1 83 ? -8.244 6.870 17.388 1.00 94.94 83 GLU A C 1
ATOM 668 O O . GLU A 1 83 ? -7.721 7.919 17.022 1.00 94.94 83 GLU A O 1
ATOM 673 N N . ARG A 1 84 ? -9.176 6.253 16.656 1.00 94.88 84 ARG A N 1
ATOM 674 C CA . ARG A 1 84 ? -9.667 6.765 15.376 1.00 94.88 84 ARG A CA 1
ATOM 675 C C . ARG A 1 84 ? -10.260 8.165 15.523 1.00 94.88 84 ARG A C 1
ATOM 677 O O . ARG A 1 84 ? -9.936 9.047 14.736 1.00 94.88 84 ARG A O 1
ATOM 684 N N . ASN A 1 85 ? -11.119 8.378 16.522 1.00 94.81 85 ASN A N 1
ATOM 685 C CA . ASN A 1 85 ? -11.753 9.674 16.761 1.00 94.81 85 ASN A CA 1
ATOM 686 C C . ASN A 1 85 ? -10.724 10.734 17.161 1.00 94.81 85 ASN A C 1
ATOM 688 O O . ASN A 1 85 ? -10.833 11.876 16.721 1.00 94.81 85 ASN A O 1
ATOM 692 N N . GLN A 1 86 ? -9.718 10.357 17.954 1.00 95.69 86 GLN A N 1
ATOM 693 C CA . GLN A 1 86 ? -8.605 11.243 18.276 1.00 95.69 86 GLN A CA 1
ATOM 694 C C . GLN A 1 86 ? -7.826 11.631 17.013 1.00 95.69 86 GLN A C 1
ATOM 696 O O . GLN A 1 86 ? -7.623 12.816 16.767 1.00 95.69 86 GLN A O 1
ATOM 701 N N . MET A 1 87 ? -7.464 10.661 16.174 1.00 92.62 87 MET A N 1
ATOM 702 C CA . MET A 1 87 ? -6.695 10.923 14.958 1.00 92.62 87 MET A CA 1
ATOM 703 C C . MET A 1 87 ? -7.477 11.764 13.942 1.00 92.62 87 MET A C 1
ATOM 705 O O . MET A 1 87 ? -6.915 12.650 13.311 1.00 92.62 87 MET A O 1
ATOM 709 N N . ILE A 1 88 ? -8.793 11.557 13.832 1.00 94.31 88 ILE A N 1
ATOM 710 C CA . ILE A 1 88 ? -9.678 12.407 13.020 1.00 94.31 88 ILE A CA 1
ATOM 711 C C . ILE A 1 88 ? -9.779 13.827 13.599 1.00 94.31 88 ILE A C 1
ATOM 713 O O . ILE A 1 88 ? -9.883 14.787 12.839 1.00 94.31 88 ILE A O 1
ATOM 717 N N . ALA A 1 89 ? -9.758 13.990 14.924 1.00 95.19 89 ALA A N 1
ATOM 718 C CA . ALA A 1 89 ? -9.765 15.312 15.549 1.00 95.19 89 ALA A CA 1
ATOM 719 C C . ALA A 1 89 ? -8.438 16.064 15.334 1.00 95.19 89 ALA A C 1
ATOM 721 O O . ALA A 1 89 ? -8.456 17.281 15.151 1.00 95.19 89 ALA A O 1
ATOM 722 N N . GLU A 1 90 ? -7.310 15.348 15.334 1.00 95.12 90 GLU A N 1
ATOM 723 C CA . GLU A 1 90 ? -5.975 15.887 15.045 1.00 95.12 90 GLU A CA 1
ATOM 724 C C . GLU A 1 90 ? -5.796 16.207 13.550 1.00 95.12 90 GLU A C 1
ATOM 726 O O . GLU A 1 90 ? -5.265 17.263 13.202 1.00 95.12 90 GLU A O 1
ATOM 731 N N . GLU A 1 91 ? -6.311 15.348 12.664 1.00 93.06 91 GLU A N 1
ATOM 732 C CA . GLU A 1 91 ? -6.244 15.499 11.207 1.00 93.06 91 GLU A CA 1
ATOM 733 C C . GLU A 1 91 ? -7.637 15.413 10.537 1.00 93.06 91 GLU A C 1
ATOM 735 O O . GLU A 1 91 ? -7.945 14.443 9.833 1.00 93.06 91 GLU A O 1
ATOM 740 N N . PRO A 1 92 ? -8.488 16.456 10.652 1.00 93.12 92 PRO A N 1
ATOM 741 C CA . PRO A 1 92 ? -9.848 16.442 10.090 1.00 93.12 92 PRO A CA 1
ATOM 742 C C . PRO A 1 92 ? -9.900 16.264 8.567 1.00 93.12 92 PRO A C 1
ATOM 744 O O . PRO A 1 92 ? -10.909 15.838 8.006 1.00 93.12 92 PRO A O 1
ATOM 747 N N . GLU A 1 93 ? -8.801 16.584 7.882 1.00 91.94 93 GLU A N 1
ATOM 748 C CA . GLU A 1 93 ? -8.617 16.434 6.437 1.00 91.94 93 GLU A CA 1
ATOM 749 C C . GLU A 1 93 ? -8.806 14.988 5.951 1.00 91.94 93 GLU A C 1
ATOM 751 O O . GLU A 1 93 ? -9.239 14.785 4.815 1.00 91.94 93 GLU A O 1
ATOM 756 N N . VAL A 1 94 ? -8.553 13.989 6.808 1.00 88.19 94 VAL A N 1
ATOM 757 C CA . VAL A 1 94 ? -8.778 12.563 6.510 1.00 88.19 94 VAL A CA 1
ATOM 758 C C . VAL A 1 94 ? -10.223 12.314 6.062 1.00 88.19 94 VAL A C 1
ATOM 760 O O . VAL A 1 94 ? -10.465 11.533 5.141 1.00 88.19 94 VAL A O 1
ATOM 763 N N . LEU A 1 95 ? -11.183 13.058 6.623 1.00 91.06 95 LEU A N 1
ATOM 764 C CA . LEU A 1 95 ? -12.598 12.925 6.283 1.00 91.06 95 LEU A CA 1
ATOM 765 C C . LEU A 1 95 ? -12.928 13.345 4.845 1.00 91.06 95 LEU A C 1
ATOM 767 O O . LEU A 1 95 ? -13.922 12.880 4.290 1.00 91.06 95 LEU A O 1
ATOM 771 N N . LYS A 1 96 ? -12.104 14.184 4.197 1.00 90.94 96 LYS A N 1
ATOM 772 C CA . LYS A 1 96 ? -12.387 14.677 2.835 1.00 90.94 96 LYS A CA 1
ATOM 773 C C . LYS A 1 96 ? -12.444 13.566 1.792 1.00 90.94 96 LYS A C 1
ATOM 775 O O . LYS A 1 96 ? -13.154 13.702 0.801 1.00 90.94 96 LYS A O 1
ATOM 780 N N . ASN A 1 97 ? -11.688 12.490 1.999 1.00 85.19 97 ASN A N 1
ATOM 781 C CA . ASN A 1 97 ? -11.637 11.350 1.085 1.00 85.19 97 ASN A CA 1
ATOM 782 C C . ASN A 1 97 ? -12.202 10.068 1.702 1.00 85.19 97 ASN A C 1
ATOM 784 O O . ASN A 1 97 ? -12.037 9.000 1.105 1.00 85.19 97 ASN A O 1
ATOM 788 N N . TRP A 1 98 ? -12.881 10.189 2.846 1.00 90.44 98 TRP A N 1
ATOM 789 C CA . TRP A 1 98 ? -13.387 9.051 3.596 1.00 90.44 98 TRP A CA 1
ATOM 790 C C . TRP A 1 98 ? -14.417 8.250 2.790 1.00 90.44 98 TRP A C 1
ATOM 792 O O . TRP A 1 98 ? -15.123 8.755 1.907 1.00 90.44 98 TRP A O 1
ATOM 802 N N . ASP A 1 99 ? -14.473 6.961 3.060 1.00 91.44 99 ASP A N 1
ATOM 803 C CA . ASP A 1 99 ? -15.415 6.001 2.529 1.00 91.44 99 ASP A CA 1
ATOM 804 C C . ASP A 1 99 ? -16.207 5.391 3.684 1.00 91.44 99 ASP A C 1
ATOM 806 O O . ASP A 1 99 ? -15.641 4.922 4.664 1.00 91.44 99 ASP A O 1
ATOM 810 N N . GLU A 1 100 ? -17.532 5.370 3.585 1.00 89.31 100 GLU A N 1
ATOM 811 C CA . GLU A 1 100 ? -18.375 4.869 4.678 1.00 89.31 100 GLU A CA 1
ATOM 812 C C . GLU A 1 100 ? -18.123 3.387 4.996 1.00 89.31 100 GLU A C 1
ATOM 814 O O . GLU A 1 100 ? -18.292 2.965 6.139 1.00 89.31 100 GLU A O 1
ATOM 819 N N . GLN A 1 101 ? -17.707 2.597 4.000 1.00 88.12 101 GLN A N 1
ATOM 820 C CA . GLN A 1 101 ? -17.448 1.172 4.165 1.00 88.12 101 GLN A CA 1
ATOM 821 C C . GLN A 1 101 ? -15.991 0.888 4.540 1.00 88.12 101 GLN A C 1
ATOM 823 O O . GLN A 1 101 ? -15.724 -0.055 5.287 1.00 88.12 101 GLN A O 1
ATOM 828 N N . TYR A 1 102 ? -15.050 1.651 3.984 1.00 88.31 102 TYR A N 1
ATOM 829 C CA . TYR A 1 102 ? -13.622 1.338 4.069 1.00 88.31 102 TYR A CA 1
ATOM 830 C C . TYR A 1 102 ? -12.801 2.298 4.917 1.00 88.31 102 TYR A C 1
ATOM 832 O O . TYR A 1 102 ? -11.670 1.956 5.249 1.00 88.31 102 TYR A O 1
ATOM 840 N N . GLY A 1 103 ? -13.377 3.428 5.308 1.00 86.94 103 GLY A N 1
ATOM 841 C CA . GLY A 1 103 ? -12.690 4.551 5.927 1.00 86.94 103 GLY A CA 1
ATOM 842 C C . GLY A 1 103 ? -11.782 5.282 4.969 1.00 86.94 103 GLY A C 1
ATOM 843 O O . GLY A 1 103 ? -10.646 4.828 4.731 1.00 86.94 103 GLY A O 1
#

Secondary structure (DSSP, 8-state):
-------HHHHS---------SSPBPHHHHHHHHTT--TT--EEEEEEEBTT-TTEEEEEEEETTEEEEEEEEE-GGGS-HHHHHHHHHH-GGGGGG--TTT-

InterPro domains:
  IPR011629 Zinc chaperone CobW-like, C-terminal [PF07683] (14-87)
  IPR011629 Zinc chaperone CobW-like, C-terminal [SM00833] (14-102)
  IPR036627 CobW-like, C-terminal domain superfamily [G3DSA:3.30.1220.10] (1-100)
  IPR051927 Zinc Chaperone and cDPG Synthetase [PTHR43603] (3-103)

pLDDT: mean 89.28, std 12.03, range [37.81, 97.62]

Sequence (103 aa):
NSEHHTPETEEYGINSFVYRRKSPFHPKRLMNWLEKWPVDVVRAKGFFWLASRNSMIGLLSQAGSSITIQGAGEWIAALPETERNQMIAEEPEVLKNWDEQYG

Radius of gyration: 17.61 Å; chains: 1; bounding box: 42×41×44 Å